Protein AF-A0A7J6RQ87-F1 (afdb_monomer)

Nearest PDB structures (foldseek):
  4wso-assembly2_B  TM=8.522E-01  e=5.897E-06  Burkholderia thailandensis E264
  3e27-assembly1_B  TM=8.486E-01  e=7.725E-06  Bacillus anthracis
  5vir-assembly1_A-2  TM=8.554E-01  e=4.781E-05  Mycobacteroides abscessus ATCC 19977
  1kaq-assembly1_D  TM=8.418E-01  e=3.412E-05  Bacillus subtilis
  5llt-assembly2_B  TM=8.291E-01  e=4.178E-05  Plasmodium falciparum 3D7

Solvent-accessible surface area (backbone atoms only — not comparable to full-atom values): 8479 Å² total; per-residue (Å²): 144,78,82,77,72,77,64,67,82,75,40,76,63,55,61,50,48,54,51,49,52,53,47,50,49,50,47,63,74,69,72,55,94,74,74,78,74,77,67,70,71,90,56,100,60,89,42,71,39,78,49,73,40,70,35,85,70,63,50,70,68,60,54,49,52,44,49,47,41,35,75,72,60,76,22,71,25,17,33,39,30,40,41,16,49,51,97,90,54,95,64,96,64,57,39,70,58,30,40,52,48,41,46,52,52,43,67,75,72,48,60,91,88,50,60,65,43,76,42,56,67,26,42,77,64,63,30,55,60,63,64,75,58,46,65,49,65,75,71,111

Radius of gyration: 17.82 Å; Cα contacts (8 Å, |Δi|>4): 152; chains: 1; bounding box: 42×36×54 Å

Foldseek 3Di:
DPPPPPVVVPPPVVVVLVVVVVVVVVCVVPVDPDDPCPQPPPDPDFFEAEQEDQCLPPDPVSVVVQQVCCVSNVGVAYEYENFADDPVDDRPDHSVVNLVNVVVVCVVRPDPPRRYYYDDVNNVVNHGDPVVVVVVVVVD

InterPro domains:
  IPR004821 Cytidyltransferase-like domain [PF01467] (50-122)
  IPR005248 Nicotinate/nicotinamide nucleotide adenylyltransferase [PTHR39321] (46-140)
  IPR014729 Rossmann-like alpha/beta/alpha sandwich fold [G3DSA:3.40.50.620] (42-140)

Mean predicted aligned error: 12.04 Å

Structure (mmCIF, N/CA/C/O backbone):
data_AF-A0A7J6RQ87-F1
#
_entry.id   AF-A0A7J6RQ87-F1
#
loop_
_atom_site.group_PDB
_atom_site.id
_atom_site.type_symbol
_atom_site.label_atom_id
_atom_site.label_alt_id
_atom_site.label_comp_id
_atom_site.label_asym_id
_atom_site.label_entity_id
_atom_site.label_seq_id
_atom_site.pdbx_PDB_ins_code
_atom_site.Cartn_x
_atom_site.Cartn_y
_atom_site.Cartn_z
_atom_site.occupancy
_atom_site.B_iso_or_equiv
_atom_site.auth_seq_id
_atom_site.auth_comp_id
_atom_site.auth_asym_id
_atom_site.auth_atom_id
_atom_site.pdbx_PDB_model_num
ATOM 1 N N . MET A 1 1 ? 18.374 -4.446 35.592 1.00 44.97 1 MET A N 1
ATOM 2 C CA . MET A 1 1 ? 17.182 -4.373 34.716 1.00 44.97 1 MET A CA 1
ATOM 3 C C . MET A 1 1 ? 16.324 -3.139 35.052 1.00 44.97 1 MET A C 1
ATOM 5 O O . MET A 1 1 ? 15.127 -3.268 35.226 1.00 44.97 1 MET A O 1
ATOM 9 N N . VAL A 1 2 ? 16.927 -1.941 35.167 1.00 38.88 2 VAL A N 1
ATOM 10 C CA . VAL A 1 2 ? 16.201 -0.664 35.424 1.00 38.88 2 VAL A CA 1
ATOM 11 C C . VAL A 1 2 ? 16.798 0.510 34.613 1.00 38.88 2 VAL A C 1
ATOM 13 O O . VAL A 1 2 ? 16.329 1.634 34.683 1.00 38.88 2 VAL A O 1
ATOM 16 N N . HIS A 1 3 ? 17.822 0.274 33.784 1.00 31.31 3 HIS A N 1
ATOM 17 C CA . HIS A 1 3 ? 18.555 1.345 33.084 1.00 31.31 3 HIS A CA 1
ATOM 18 C C . HIS A 1 3 ? 18.108 1.606 31.635 1.00 31.31 3 HIS A C 1
ATOM 20 O O . HIS A 1 3 ? 18.662 2.478 30.981 1.00 31.31 3 HIS A O 1
ATOM 26 N N . ARG A 1 4 ? 17.105 0.876 31.121 1.00 39.38 4 ARG A N 1
ATOM 27 C CA . ARG A 1 4 ? 16.633 1.008 29.725 1.00 39.38 4 ARG A CA 1
ATOM 28 C C . ARG A 1 4 ? 15.312 1.775 29.574 1.00 39.38 4 ARG A C 1
ATOM 30 O O . ARG A 1 4 ? 14.957 2.130 28.461 1.00 39.38 4 ARG A O 1
ATOM 37 N N . ALA A 1 5 ? 14.605 2.053 30.672 1.00 39.00 5 ALA A N 1
ATOM 38 C CA . ALA A 1 5 ? 13.325 2.771 30.645 1.00 39.00 5 ALA A CA 1
ATOM 39 C C . ALA A 1 5 ? 13.485 4.303 30.569 1.00 39.00 5 ALA A C 1
ATOM 41 O O . ALA A 1 5 ? 12.567 4.991 30.141 1.00 39.00 5 ALA A O 1
ATOM 42 N N . ASN A 1 6 ? 14.656 4.837 30.935 1.00 38.91 6 ASN A N 1
ATOM 43 C CA . ASN A 1 6 ? 14.879 6.282 31.058 1.00 38.91 6 ASN A CA 1
ATOM 44 C C . ASN A 1 6 ? 15.400 6.955 29.774 1.00 38.91 6 ASN A C 1
ATOM 46 O O . ASN A 1 6 ? 15.784 8.113 29.818 1.00 38.91 6 ASN A O 1
ATOM 50 N N . GLN A 1 7 ? 15.458 6.234 28.647 1.00 44.16 7 GLN A N 1
ATOM 51 C CA . GLN A 1 7 ? 15.875 6.793 27.351 1.00 44.16 7 GLN A CA 1
ATOM 52 C C . GLN A 1 7 ? 14.703 7.103 26.406 1.00 44.16 7 GLN A C 1
ATOM 54 O O . GLN A 1 7 ? 14.935 7.657 25.338 1.00 44.16 7 GLN A O 1
ATOM 59 N N . LEU A 1 8 ? 13.454 6.790 26.781 1.00 47.28 8 LEU A N 1
ATOM 60 C CA . LEU A 1 8 ? 12.276 7.181 25.990 1.00 47.28 8 LEU A CA 1
ATOM 61 C C . LEU A 1 8 ? 11.793 8.612 26.281 1.00 47.28 8 LEU A C 1
ATOM 63 O O . LEU A 1 8 ? 11.109 9.189 25.443 1.00 47.28 8 LEU A O 1
ATOM 67 N N . SER A 1 9 ? 12.131 9.197 27.436 1.00 48.66 9 SER A N 1
ATOM 68 C CA . SER A 1 9 ? 11.667 10.542 27.819 1.00 48.66 9 SER A CA 1
ATOM 69 C C . SER A 1 9 ? 12.394 11.678 27.099 1.00 48.66 9 SER A C 1
ATOM 71 O O . SER A 1 9 ? 11.853 12.776 27.012 1.00 48.66 9 SER A O 1
ATOM 73 N N . ASP A 1 10 ? 13.589 11.408 26.568 1.00 49.84 10 ASP A N 1
ATOM 74 C CA . ASP A 1 10 ? 14.449 1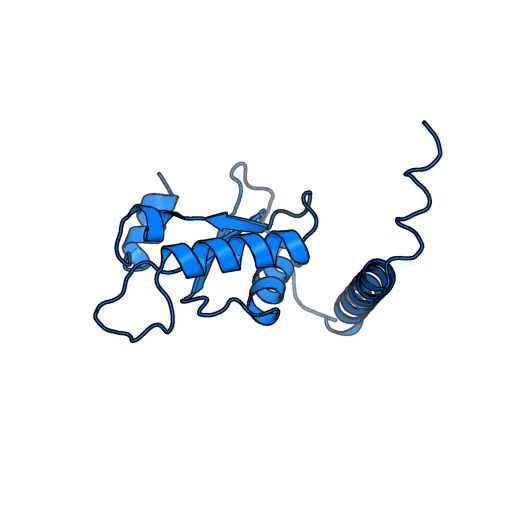2.412 25.935 1.00 49.84 10 ASP A CA 1
ATOM 75 C C . ASP A 1 10 ? 14.424 12.334 24.402 1.00 49.84 10 ASP A C 1
ATOM 77 O O . ASP A 1 10 ? 15.204 13.022 23.743 1.00 49.84 10 ASP A O 1
ATOM 81 N N . ASP A 1 11 ? 13.544 11.516 23.805 1.00 51.84 11 ASP A N 1
ATOM 82 C CA . ASP A 1 11 ? 13.409 11.474 22.350 1.00 51.84 11 ASP A CA 1
ATOM 83 C C . ASP A 1 11 ? 12.600 12.695 21.855 1.00 51.84 11 ASP A C 1
ATOM 85 O O . ASP A 1 11 ? 11.380 12.765 22.060 1.00 51.84 11 ASP A O 1
ATOM 89 N N . PRO A 1 12 ? 13.221 13.657 21.141 1.00 54.09 12 PRO A N 1
ATOM 90 C CA . PRO A 1 12 ? 12.524 14.817 20.584 1.00 54.09 12 PRO A CA 1
ATOM 91 C C . PRO A 1 12 ? 11.450 14.446 19.544 1.00 54.09 12 PRO A C 1
ATOM 93 O O . PRO A 1 12 ? 10.683 15.313 19.115 1.00 54.09 12 PRO A O 1
ATOM 96 N N . ARG A 1 13 ? 11.372 13.180 19.113 1.00 52.41 13 ARG A N 1
ATOM 97 C CA . ARG A 1 13 ? 10.299 12.644 18.264 1.00 52.41 13 ARG A CA 1
ATOM 98 C C . ARG A 1 13 ? 9.024 12.363 19.060 1.00 52.41 13 ARG A C 1
ATOM 100 O O . ARG A 1 13 ? 7.944 12.586 18.520 1.00 52.41 13 ARG A O 1
ATOM 107 N N . LEU A 1 14 ? 9.127 11.990 20.339 1.00 50.84 14 LEU A N 1
ATOM 108 C CA . LEU A 1 14 ? 7.980 11.697 21.209 1.00 50.84 14 LEU A CA 1
ATOM 109 C C . LEU A 1 14 ? 7.159 12.965 21.507 1.00 50.84 14 LEU A C 1
ATOM 111 O O . LEU A 1 14 ? 5.930 12.961 21.437 1.00 50.84 14 LEU A O 1
ATOM 115 N N . GLY A 1 15 ? 7.849 14.086 21.746 1.00 44.75 15 GLY A N 1
ATOM 116 C CA . GLY A 1 15 ? 7.217 15.397 21.940 1.00 44.75 15 GLY A CA 1
ATOM 117 C C . GLY A 1 15 ? 6.521 15.920 20.679 1.00 44.75 15 GLY A C 1
ATOM 118 O O . GLY A 1 15 ? 5.442 16.505 20.760 1.00 44.75 15 GLY A O 1
ATOM 119 N N . LYS A 1 16 ? 7.087 15.647 19.494 1.00 49.69 16 LYS A N 1
ATOM 120 C CA . LYS A 1 16 ? 6.430 15.950 18.212 1.00 49.69 16 LYS A CA 1
ATOM 121 C C . LYS A 1 16 ? 5.207 15.063 17.988 1.00 49.69 16 LYS A C 1
ATOM 123 O O . LYS A 1 16 ? 4.213 15.555 17.473 1.00 49.69 16 LYS A O 1
ATOM 128 N N . PHE A 1 17 ? 5.252 13.804 18.415 1.00 54.78 17 PHE A N 1
ATOM 129 C CA . PHE A 1 17 ? 4.141 12.861 18.297 1.00 54.78 17 PHE A CA 1
ATOM 130 C C . PHE A 1 17 ? 2.928 13.283 19.132 1.00 54.78 17 PHE A C 1
ATOM 132 O O . PHE A 1 17 ? 1.817 13.361 18.616 1.00 54.78 17 PHE A O 1
ATOM 139 N N . LEU A 1 18 ? 3.154 13.651 20.397 1.00 54.66 18 LEU A N 1
ATOM 140 C CA . LEU A 1 18 ? 2.121 14.202 21.279 1.00 54.66 18 LEU A CA 1
ATOM 141 C C . LEU A 1 18 ? 1.578 15.535 20.756 1.00 54.66 18 LEU A C 1
ATOM 143 O O . LEU A 1 18 ? 0.368 15.739 20.762 1.00 54.66 18 LEU A O 1
ATOM 147 N N . ALA A 1 19 ? 2.438 16.415 20.238 1.00 55.47 19 ALA A N 1
ATOM 148 C CA . ALA A 1 19 ? 1.995 17.664 19.625 1.00 55.47 19 ALA A CA 1
ATOM 149 C C . ALA A 1 19 ? 1.149 17.428 18.361 1.00 55.47 19 ALA A C 1
ATOM 151 O O . ALA A 1 19 ? 0.145 18.109 18.176 1.00 55.47 19 ALA A O 1
ATOM 152 N N . TYR A 1 20 ? 1.502 16.449 17.522 1.00 57.25 20 TYR A N 1
ATOM 153 C CA . TYR A 1 20 ? 0.710 16.066 16.349 1.00 57.25 20 TYR A CA 1
ATOM 154 C C . TYR A 1 20 ? -0.615 15.408 16.732 1.00 57.25 20 TYR A C 1
ATOM 156 O O . TYR A 1 20 ? -1.623 15.715 16.111 1.00 57.25 20 TYR A O 1
ATOM 164 N N . LEU A 1 21 ? -0.643 14.561 17.763 1.00 60.59 21 LEU A N 1
ATOM 165 C CA . LEU A 1 21 ? -1.874 13.978 18.306 1.00 60.59 21 LEU A CA 1
ATOM 166 C C . LEU A 1 21 ? -2.802 15.053 18.866 1.00 60.59 21 LEU A C 1
ATOM 168 O O . LEU A 1 21 ? -3.986 15.060 18.550 1.00 60.59 21 LEU A O 1
ATOM 172 N N . VAL A 1 22 ? -2.265 15.989 19.648 1.00 65.25 22 VAL A N 1
ATOM 173 C CA . VAL A 1 22 ? -3.028 17.105 20.218 1.00 65.25 22 VAL A CA 1
ATOM 174 C C . VAL A 1 22 ? -3.502 18.057 19.122 1.00 65.25 22 VAL A C 1
ATOM 176 O O . VAL A 1 22 ? -4.652 18.480 19.155 1.00 65.25 22 VAL A O 1
ATOM 179 N N . LEU A 1 23 ? -2.675 18.349 18.113 1.00 58.97 23 LEU A N 1
ATOM 180 C CA . LEU A 1 23 ? -3.061 19.179 16.971 1.00 58.97 23 LEU A CA 1
ATOM 181 C C . LEU A 1 23 ? -4.092 18.476 16.079 1.00 58.97 23 LEU A C 1
ATOM 183 O O . LEU A 1 23 ? -5.059 19.108 15.676 1.00 58.97 23 LEU A O 1
ATOM 187 N N . ALA A 1 24 ? -3.941 17.180 15.805 1.00 58.47 24 ALA A N 1
ATOM 188 C CA . ALA A 1 24 ? -4.917 16.388 15.058 1.00 58.47 24 ALA A CA 1
ATOM 189 C C . ALA A 1 24 ? -6.244 16.272 15.819 1.00 58.47 24 ALA A C 1
ATOM 191 O O . ALA A 1 24 ? -7.300 16.408 15.212 1.00 58.47 24 ALA A O 1
ATOM 192 N N . TYR A 1 25 ? -6.197 16.097 17.142 1.00 62.50 25 TYR A N 1
ATOM 193 C CA . TYR A 1 25 ? -7.366 16.126 18.018 1.00 62.50 25 TYR A CA 1
ATOM 194 C C . TYR A 1 25 ? -8.043 17.506 17.986 1.00 62.50 25 TYR A C 1
ATOM 196 O O . TYR A 1 25 ? -9.233 17.604 17.703 1.00 62.50 25 TYR A O 1
ATOM 204 N N . LEU A 1 26 ? -7.291 18.595 18.173 1.00 57.91 26 LEU A N 1
ATOM 205 C CA . LEU A 1 26 ? -7.810 19.966 18.088 1.00 57.91 26 LEU A CA 1
ATOM 206 C C . LEU A 1 26 ? -8.392 20.289 16.707 1.00 57.91 26 LEU A C 1
ATOM 208 O O . LEU A 1 26 ? -9.451 20.902 16.631 1.00 57.91 26 LEU A O 1
ATOM 212 N N . VAL A 1 27 ? -7.754 19.853 15.619 1.00 60.41 27 VAL A N 1
ATOM 213 C CA . VAL A 1 27 ? -8.261 20.028 14.249 1.00 60.41 27 VAL A CA 1
ATOM 214 C C . VAL A 1 27 ? -9.522 19.191 14.019 1.00 60.41 27 VAL A C 1
ATOM 216 O O . VAL A 1 27 ? -10.487 19.712 13.467 1.00 60.41 27 VAL A O 1
ATOM 219 N N . ALA A 1 28 ? -9.576 17.943 14.492 1.00 56.16 28 ALA A N 1
ATOM 220 C CA . ALA A 1 28 ? -10.776 17.109 14.413 1.00 56.16 28 ALA A CA 1
ATOM 221 C C . ALA A 1 28 ? -11.956 17.715 15.195 1.00 56.16 28 ALA A C 1
ATOM 223 O O . ALA A 1 28 ? -13.092 17.671 14.726 1.00 56.16 28 ALA A O 1
ATOM 224 N N . HIS A 1 29 ? -11.692 18.343 16.345 1.00 56.25 29 HIS A N 1
ATOM 225 C CA . HIS A 1 29 ? -12.726 18.950 17.185 1.00 56.25 29 HIS A CA 1
ATOM 226 C C . HIS A 1 29 ? -13.122 20.381 16.780 1.00 56.25 29 HIS A C 1
ATOM 228 O O . HIS A 1 29 ? -14.255 20.778 17.047 1.00 56.25 29 HIS A O 1
ATOM 234 N N . HIS A 1 30 ? -12.254 21.148 16.108 1.00 52.78 30 HIS A N 1
ATOM 235 C CA . HIS A 1 30 ? -12.578 22.508 15.649 1.00 52.78 30 HIS A CA 1
ATOM 236 C C . HIS A 1 30 ? -12.993 22.613 14.176 1.00 52.78 30 HIS A C 1
ATOM 238 O O . HIS A 1 30 ? -13.660 23.583 13.821 1.00 52.78 30 HIS A O 1
ATOM 244 N N . CYS A 1 31 ? -12.632 21.662 13.308 1.00 43.91 31 CYS A N 1
ATOM 245 C CA . CYS A 1 31 ? -12.809 21.818 11.859 1.00 43.91 31 CYS A CA 1
ATOM 246 C C . CYS A 1 31 ? -14.045 21.113 11.272 1.00 43.91 31 CYS A C 1
ATOM 248 O O . CYS A 1 31 ? -14.288 21.230 10.075 1.00 43.91 31 CYS A O 1
ATOM 250 N N . MET A 1 32 ? -14.859 20.407 12.069 1.00 42.75 32 MET A N 1
ATOM 251 C CA . MET A 1 32 ? -16.038 19.705 11.533 1.00 42.75 32 MET A CA 1
ATOM 252 C C . MET A 1 32 ? -17.324 19.888 12.355 1.00 42.75 32 MET A C 1
ATOM 254 O O . MET A 1 32 ? -17.883 18.909 12.852 1.00 42.75 32 MET A O 1
ATOM 258 N N . PRO A 1 33 ? -17.894 21.103 12.455 1.00 40.28 33 PRO A N 1
ATOM 259 C CA . PRO A 1 33 ? -19.312 21.220 12.754 1.00 40.28 33 PRO A CA 1
ATOM 260 C C . PRO A 1 33 ? -20.112 20.778 11.513 1.00 40.28 33 PRO A C 1
ATOM 262 O O . PRO A 1 33 ? -20.387 21.578 10.625 1.00 40.28 33 PRO A O 1
ATOM 265 N N . GLY A 1 34 ? -20.473 19.491 11.433 1.00 47.59 34 GLY A N 1
ATOM 266 C CA . GLY A 1 34 ? -21.535 19.032 10.525 1.00 47.59 34 GLY A CA 1
ATOM 267 C C . GLY A 1 34 ? -21.192 17.988 9.459 1.00 47.59 34 GLY A C 1
ATOM 268 O O . GLY A 1 34 ? -22.027 17.760 8.584 1.00 47.59 34 GLY A O 1
ATOM 269 N N . VAL A 1 35 ? -20.044 17.303 9.519 1.00 45.22 35 VAL A N 1
ATOM 270 C CA . VAL A 1 35 ? -19.916 16.034 8.779 1.00 45.22 35 VAL A CA 1
ATOM 271 C C . VAL A 1 35 ? -20.823 15.024 9.470 1.00 45.22 35 VAL A C 1
ATOM 273 O O . VAL A 1 35 ? -20.551 14.594 10.589 1.00 45.22 35 VAL A O 1
ATOM 276 N N . LYS A 1 36 ? -21.934 14.673 8.817 1.00 40.28 36 LYS A N 1
ATOM 277 C CA . LYS A 1 36 ? -22.718 13.505 9.204 1.00 40.28 36 LYS A CA 1
ATOM 278 C C . LYS A 1 36 ? -21.824 12.295 8.980 1.00 40.28 36 LYS A C 1
ATOM 280 O O . LYS A 1 36 ? -21.632 11.861 7.847 1.00 40.28 36 LYS A O 1
ATOM 285 N N . THR A 1 37 ? -21.235 11.787 10.053 1.00 48.88 37 THR A N 1
ATOM 286 C CA . THR A 1 37 ? -20.792 10.404 10.080 1.00 48.88 37 THR A CA 1
ATOM 287 C C . THR A 1 37 ? -22.073 9.586 10.036 1.00 48.88 37 THR A C 1
ATOM 289 O O . THR A 1 37 ? -22.696 9.307 11.059 1.00 48.88 37 THR A O 1
ATOM 292 N N . ASP A 1 38 ? -22.522 9.241 8.831 1.00 50.38 38 ASP A N 1
ATOM 293 C CA . ASP A 1 38 ? -23.390 8.084 8.678 1.00 50.38 38 ASP A CA 1
ATOM 294 C C . ASP A 1 38 ? -22.512 6.901 9.086 1.00 50.38 38 ASP A C 1
ATOM 296 O O . ASP A 1 38 ? -21.804 6.315 8.268 1.00 50.38 38 ASP A O 1
ATOM 300 N N . ALA A 1 39 ? -22.433 6.671 10.400 1.00 51.59 39 ALA A N 1
ATOM 301 C CA . ALA A 1 39 ? -21.634 5.621 10.986 1.00 51.59 39 ALA A CA 1
ATOM 302 C C . ALA A 1 39 ? -22.053 4.341 10.278 1.00 51.59 39 ALA A C 1
ATOM 304 O O . ALA A 1 39 ? -23.219 3.942 10.349 1.00 51.59 39 ALA A O 1
ATOM 305 N N . ILE A 1 40 ? -21.119 3.749 9.535 1.00 55.72 40 ILE A N 1
ATOM 306 C CA . ILE A 1 40 ? -21.358 2.483 8.862 1.00 55.72 40 ILE A CA 1
ATOM 307 C C . ILE A 1 40 ? -21.768 1.525 9.985 1.00 55.72 40 ILE A C 1
ATOM 309 O O . ILE A 1 40 ? -20.985 1.334 10.922 1.00 55.72 40 ILE A O 1
ATOM 313 N N . PRO A 1 41 ? -23.005 0.991 9.975 1.00 54.69 41 PRO A N 1
ATOM 314 C CA . PRO A 1 41 ? -23.447 0.104 11.037 1.00 54.69 41 PRO A CA 1
ATOM 315 C C . PRO A 1 41 ? -22.447 -1.048 11.124 1.00 54.69 41 PRO A C 1
ATOM 317 O O . PRO A 1 41 ? -21.976 -1.488 10.071 1.00 54.69 41 PRO A O 1
ATOM 320 N N . PRO A 1 42 ? -22.104 -1.530 12.334 1.00 51.88 42 PRO A N 1
ATOM 321 C CA . PRO A 1 42 ? -21.066 -2.535 12.512 1.00 51.88 42 PRO A CA 1
ATOM 322 C C . PRO A 1 42 ? -21.401 -3.763 11.666 1.00 51.88 42 PRO A C 1
ATOM 324 O O . PRO A 1 42 ? -22.276 -4.571 11.985 1.00 51.88 42 PRO A O 1
ATOM 327 N N . SER A 1 43 ? -20.731 -3.857 10.525 1.00 56.91 43 SER A N 1
ATOM 328 C CA . SER A 1 43 ? -20.866 -4.955 9.591 1.00 56.91 43 SER A CA 1
ATOM 329 C C . SER A 1 43 ? -20.058 -6.115 10.160 1.00 56.91 43 SER A C 1
ATOM 331 O O . SER A 1 43 ? -18.950 -5.928 10.655 1.00 56.91 43 SER A O 1
ATOM 333 N N . LYS A 1 44 ? -20.571 -7.346 10.062 1.00 73.31 44 LYS A N 1
ATOM 334 C CA . LYS A 1 44 ? -19.825 -8.551 10.479 1.00 73.31 44 LYS A CA 1
ATOM 335 C C . LYS A 1 44 ? -18.470 -8.708 9.766 1.00 73.31 44 LYS A C 1
ATOM 337 O O . LYS A 1 44 ? -17.675 -9.550 10.173 1.00 73.31 44 LYS A O 1
ATOM 342 N N . ARG A 1 45 ? -18.234 -7.969 8.676 1.00 82.81 45 ARG A N 1
ATOM 343 C CA . ARG A 1 45 ? -16.995 -7.981 7.896 1.00 82.81 45 ARG A CA 1
ATOM 344 C C . ARG A 1 45 ? -16.224 -6.689 8.122 1.00 82.81 45 ARG A C 1
ATOM 346 O O . ARG A 1 45 ? -16.804 -5.608 8.022 1.00 82.81 45 ARG A O 1
ATOM 353 N N . LYS A 1 46 ? -14.919 -6.834 8.344 1.00 88.75 46 LYS A N 1
ATOM 354 C CA . LYS A 1 46 ? -13.985 -5.712 8.368 1.00 88.75 46 LYS A CA 1
ATOM 355 C C . LYS A 1 46 ? -13.994 -4.996 7.021 1.00 88.75 46 LYS A C 1
ATOM 357 O O . LYS A 1 46 ? -13.943 -5.634 5.968 1.00 88.75 46 LYS A O 1
ATOM 362 N N . THR A 1 47 ? -14.043 -3.680 7.072 1.00 94.94 47 THR A N 1
ATOM 363 C CA . THR A 1 47 ? -13.911 -2.774 5.939 1.00 94.94 47 THR A CA 1
ATOM 364 C C . THR A 1 47 ? -12.457 -2.326 5.830 1.00 94.94 47 THR A C 1
ATOM 366 O O . THR A 1 47 ? -11.841 -1.927 6.813 1.00 94.94 47 THR A O 1
ATOM 369 N N . VAL A 1 48 ? -11.885 -2.427 4.631 1.00 96.38 48 VAL A N 1
ATOM 370 C CA . VAL A 1 48 ? -10.482 -2.079 4.378 1.00 96.38 48 VAL A CA 1
ATOM 371 C C . VAL A 1 48 ? -10.426 -1.005 3.303 1.00 96.38 48 VAL A C 1
ATOM 373 O O . VAL A 1 48 ? -10.944 -1.191 2.200 1.00 96.38 48 VAL A O 1
ATOM 376 N N . ALA A 1 49 ? -9.776 0.111 3.615 1.00 97.44 49 ALA A N 1
ATOM 377 C CA . ALA A 1 49 ? -9.460 1.148 2.651 1.00 97.44 49 ALA A CA 1
ATOM 378 C C . ALA A 1 49 ? -8.165 0.813 1.909 1.00 97.44 49 ALA A C 1
ATOM 380 O O . ALA A 1 49 ? -7.136 0.553 2.525 1.00 97.44 49 ALA A O 1
ATOM 381 N N . VAL A 1 50 ? -8.199 0.854 0.580 1.00 97.88 50 VAL A N 1
ATOM 382 C CA . VAL A 1 50 ? -7.038 0.564 -0.269 1.00 97.88 50 VAL A CA 1
ATOM 383 C C . VAL A 1 50 ? -6.451 1.880 -0.772 1.00 97.88 50 VAL A C 1
ATOM 385 O O . VAL A 1 50 ? -7.077 2.583 -1.563 1.00 97.88 50 VAL A O 1
ATOM 388 N N . ILE A 1 51 ? -5.244 2.210 -0.317 1.00 97.88 51 ILE A N 1
ATOM 389 C CA . ILE A 1 51 ? -4.514 3.431 -0.668 1.00 97.88 51 ILE A CA 1
ATOM 390 C C . ILE A 1 51 ? -3.416 3.061 -1.669 1.00 97.88 51 ILE A C 1
ATOM 392 O O . ILE A 1 51 ? -2.283 2.756 -1.297 1.00 97.88 51 ILE A O 1
ATOM 396 N N . GLY A 1 52 ? -3.773 3.033 -2.953 1.00 96.56 52 GLY A N 1
ATOM 397 C CA . GLY A 1 52 ? -2.838 2.732 -4.039 1.00 96.56 52 GLY A CA 1
ATOM 398 C C . GLY A 1 52 ? -2.011 3.949 -4.456 1.00 96.56 52 GLY A C 1
ATOM 399 O O . GLY A 1 52 ? -2.534 5.059 -4.555 1.00 96.56 52 GLY A O 1
ATOM 400 N N . GLY A 1 53 ? -0.725 3.749 -4.749 1.00 95.19 53 GLY A N 1
ATOM 401 C CA . GLY A 1 53 ? 0.144 4.832 -5.209 1.00 95.19 53 GLY A CA 1
ATOM 402 C C . GLY A 1 53 ? 1.495 4.355 -5.731 1.00 95.19 53 GLY A C 1
ATOM 403 O O . GLY A 1 53 ? 1.928 3.239 -5.460 1.00 95.19 53 GLY A O 1
ATOM 404 N N . SER A 1 54 ? 2.192 5.209 -6.490 1.00 94.81 54 SER A N 1
ATOM 405 C CA . SER A 1 54 ? 3.574 4.916 -6.899 1.00 94.81 54 SER A CA 1
ATOM 406 C C . SER A 1 54 ? 4.510 4.869 -5.687 1.00 94.81 54 SER A C 1
ATOM 408 O O . SER A 1 54 ? 5.387 4.018 -5.659 1.00 94.81 54 SER A O 1
ATOM 410 N N . PHE A 1 55 ? 4.302 5.734 -4.686 1.00 95.94 55 PHE A N 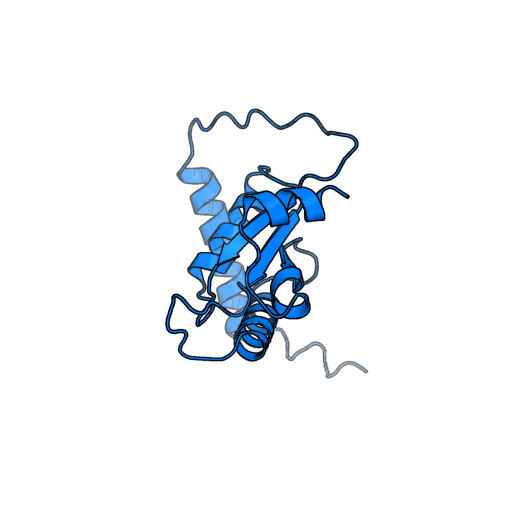1
ATOM 411 C CA . PHE A 1 55 ? 5.153 5.852 -3.490 1.00 95.94 55 PHE A CA 1
ATOM 412 C C . PHE A 1 55 ? 6.644 5.925 -3.838 1.00 95.94 55 PHE A C 1
ATOM 414 O O . PHE A 1 55 ? 7.453 5.102 -3.422 1.00 95.94 55 PHE A O 1
ATOM 421 N N . ASP A 1 56 ? 6.984 6.936 -4.632 1.00 94.75 56 ASP A N 1
ATOM 422 C CA . ASP A 1 56 ? 8.303 7.115 -5.232 1.00 94.75 56 ASP A CA 1
ATOM 423 C C . ASP A 1 56 ? 8.879 8.509 -4.904 1.00 94.75 56 ASP A C 1
ATOM 425 O O . ASP A 1 56 ? 9.028 9.335 -5.804 1.00 94.75 56 ASP A O 1
ATOM 429 N N . PRO A 1 57 ? 9.136 8.843 -3.619 1.00 96.12 57 PRO A N 1
ATOM 430 C CA . PRO A 1 57 ? 8.977 8.036 -2.400 1.00 96.12 57 PRO A CA 1
ATOM 431 C C . PRO A 1 57 ? 7.609 8.216 -1.695 1.00 96.12 57 PRO A C 1
ATOM 433 O O . PRO A 1 57 ? 6.859 9.150 -2.002 1.00 96.12 57 PRO A O 1
ATOM 436 N N . PRO A 1 58 ? 7.259 7.370 -0.704 1.00 97.31 58 PRO A N 1
ATOM 437 C CA . PRO A 1 58 ? 6.138 7.651 0.190 1.00 97.31 58 PRO A CA 1
ATOM 438 C C . PRO A 1 58 ? 6.421 8.906 1.029 1.00 97.31 58 PRO A C 1
ATOM 440 O O . PRO A 1 58 ? 7.419 9.005 1.737 1.00 97.31 58 PRO A O 1
ATOM 443 N N . THR A 1 59 ? 5.520 9.881 0.946 1.00 97.44 59 THR A N 1
ATOM 444 C CA . THR A 1 59 ? 5.526 11.102 1.774 1.00 97.44 59 THR A CA 1
ATOM 445 C C . THR A 1 59 ? 4.585 11.010 2.980 1.00 97.44 59 THR A C 1
ATOM 447 O O . THR A 1 59 ? 3.650 10.206 2.991 1.00 97.44 59 THR A O 1
ATOM 450 N N . LEU A 1 60 ? 4.767 11.917 3.950 1.00 97.25 60 LEU A N 1
ATOM 451 C CA . LEU A 1 60 ? 3.881 12.064 5.112 1.00 97.25 60 LEU A CA 1
ATOM 452 C C . LEU A 1 60 ? 2.412 12.286 4.717 1.00 97.25 60 LEU A C 1
ATOM 454 O O . LEU A 1 60 ? 1.522 11.799 5.403 1.00 97.25 60 LEU A O 1
ATOM 458 N N . ALA A 1 61 ? 2.150 12.955 3.591 1.00 97.12 61 ALA A N 1
ATOM 459 C CA . ALA A 1 61 ? 0.788 13.169 3.107 1.00 97.12 61 ALA A CA 1
ATOM 460 C C . ALA A 1 61 ? 0.057 11.844 2.817 1.00 97.12 61 ALA A C 1
ATOM 462 O O . ALA A 1 61 ? -1.119 11.718 3.145 1.00 97.12 61 ALA A O 1
ATOM 463 N N . HIS A 1 62 ? 0.743 10.833 2.269 1.00 98.06 62 HIS A N 1
ATOM 464 C CA . HIS A 1 62 ? 0.129 9.521 2.032 1.00 98.06 62 HIS A CA 1
ATOM 465 C C . HIS A 1 62 ? -0.210 8.809 3.346 1.00 98.06 62 HIS A C 1
ATOM 467 O O . HIS A 1 62 ? -1.293 8.241 3.471 1.00 98.06 62 HIS A O 1
ATOM 473 N N . LEU A 1 63 ? 0.694 8.879 4.331 1.00 98.00 63 LEU A N 1
ATOM 474 C CA . LEU A 1 63 ? 0.477 8.319 5.667 1.00 98.00 63 LEU A CA 1
ATOM 475 C C . LEU A 1 63 ? -0.698 9.010 6.365 1.00 98.00 63 LEU A C 1
ATOM 477 O O . LEU A 1 63 ? -1.558 8.342 6.924 1.00 98.00 63 LEU A O 1
ATOM 481 N N . MET A 1 64 ? -0.781 10.340 6.273 1.00 97.56 64 MET A N 1
ATOM 482 C CA . MET A 1 64 ? -1.897 11.108 6.826 1.00 97.56 64 MET A CA 1
ATOM 483 C C . MET A 1 64 ? -3.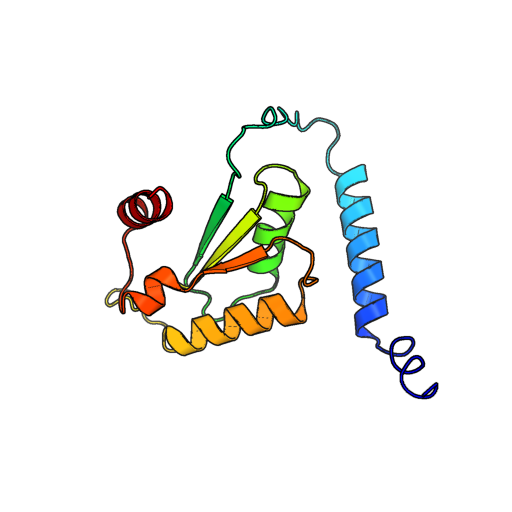235 10.683 6.224 1.00 97.56 64 MET A C 1
ATOM 485 O O . MET A 1 64 ? -4.187 10.495 6.973 1.00 97.56 64 MET A O 1
ATOM 489 N N . VAL A 1 65 ? -3.317 10.501 4.902 1.00 97.56 65 VAL A N 1
ATOM 490 C CA . VAL A 1 65 ? -4.550 10.032 4.251 1.00 97.56 65 VAL A CA 1
ATOM 491 C C . VAL A 1 65 ? -4.927 8.635 4.744 1.00 97.56 65 VAL A C 1
ATOM 493 O O . VAL A 1 65 ? -6.076 8.423 5.125 1.00 97.56 65 VAL A O 1
ATOM 496 N N . ALA A 1 66 ? -3.971 7.699 4.795 1.00 97.62 66 ALA A N 1
ATOM 497 C CA . ALA A 1 66 ? -4.224 6.352 5.307 1.00 97.62 66 ALA A CA 1
ATOM 498 C C . ALA A 1 66 ? -4.743 6.388 6.755 1.00 97.62 66 ALA A C 1
ATOM 500 O O . ALA A 1 66 ? -5.725 5.719 7.076 1.00 97.62 66 ALA A O 1
ATOM 501 N N . SER A 1 67 ? -4.145 7.227 7.604 1.00 96.94 67 SER A N 1
ATOM 502 C CA . SER A 1 67 ? -4.551 7.348 9.002 1.00 96.94 67 SER A CA 1
ATOM 503 C C . SER A 1 67 ? -5.897 8.035 9.192 1.00 96.94 67 SER A C 1
ATOM 505 O O . SER A 1 67 ? -6.699 7.592 10.012 1.00 96.94 67 SER A O 1
ATOM 507 N N . GLN A 1 68 ? -6.181 9.088 8.426 1.00 96.81 68 GLN A N 1
ATOM 508 C CA . GLN A 1 68 ? -7.441 9.826 8.519 1.00 96.81 68 GLN A CA 1
ATOM 509 C C . GLN A 1 68 ? -8.637 8.963 8.127 1.00 96.81 68 GLN A C 1
ATOM 511 O O . GLN A 1 68 ? -9.684 9.063 8.757 1.00 96.81 68 GLN A O 1
ATOM 516 N N . VAL A 1 69 ? -8.490 8.086 7.131 1.00 95.81 69 VAL A N 1
ATOM 517 C CA . VAL A 1 69 ? -9.573 7.184 6.715 1.00 95.81 69 VAL A CA 1
ATOM 518 C C . VAL A 1 69 ? -9.988 6.242 7.851 1.00 95.81 69 VAL A C 1
ATOM 520 O O . VAL A 1 69 ? -11.182 6.028 8.055 1.00 95.81 69 VAL A O 1
ATOM 523 N N . VAL A 1 70 ? -9.028 5.744 8.633 1.00 95.31 70 VAL A N 1
ATOM 524 C CA . VAL A 1 70 ? -9.309 4.949 9.839 1.00 95.31 70 VAL A CA 1
ATOM 525 C C . VAL A 1 70 ? -9.884 5.834 10.949 1.00 95.31 70 VAL A C 1
ATOM 527 O O . VAL A 1 70 ? -10.916 5.517 11.532 1.00 95.31 70 VAL A O 1
ATOM 530 N N . GLN A 1 71 ? -9.247 6.973 11.234 1.00 94.50 71 GLN A N 1
ATOM 531 C CA . GLN A 1 71 ? -9.610 7.845 12.356 1.00 94.50 71 GLN A CA 1
ATOM 532 C C . GLN A 1 71 ? -11.013 8.459 12.220 1.00 94.50 71 GLN A C 1
ATOM 534 O O . GLN A 1 71 ? -11.689 8.673 13.223 1.00 94.50 71 GLN A O 1
ATOM 539 N N . LEU A 1 72 ? -11.458 8.725 10.990 1.00 92.81 72 LEU A N 1
ATOM 540 C CA . LEU A 1 72 ? -12.802 9.226 10.687 1.00 92.81 72 LEU A CA 1
ATOM 541 C C . LEU A 1 72 ? -13.868 8.117 10.661 1.00 92.81 72 LEU A C 1
ATOM 543 O O . LEU A 1 72 ? -15.044 8.415 10.462 1.00 92.81 72 LEU A O 1
ATOM 547 N N . GLY A 1 73 ? -13.482 6.851 10.854 1.00 91.00 73 GLY A N 1
ATOM 548 C CA . GLY A 1 73 ? -14.400 5.711 10.842 1.00 91.00 73 GLY A CA 1
ATOM 549 C C . GLY A 1 73 ? -14.894 5.321 9.446 1.00 91.00 73 GLY A C 1
ATOM 550 O O . GLY A 1 73 ? -15.932 4.674 9.324 1.00 91.00 73 GLY A O 1
ATOM 551 N N . CYS A 1 74 ? -14.177 5.707 8.387 1.00 93.00 74 CYS A N 1
ATOM 552 C CA . CYS A 1 74 ? -14.528 5.340 7.012 1.00 93.00 74 CYS A CA 1
ATOM 553 C C . CYS A 1 74 ? -14.162 3.881 6.682 1.00 93.00 74 CYS A C 1
ATOM 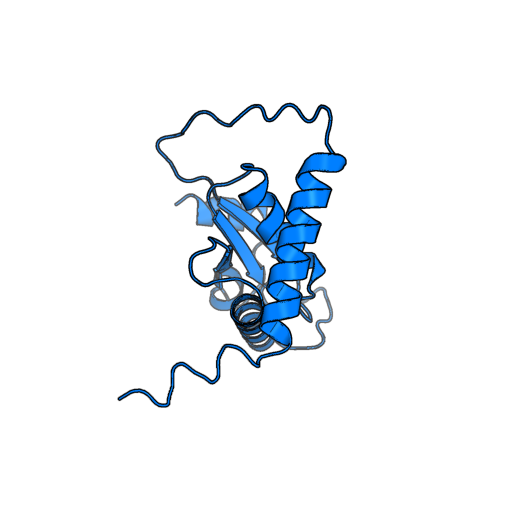555 O O . CYS A 1 74 ? -14.743 3.303 5.763 1.00 93.00 74 CYS A O 1
ATOM 557 N N . ALA A 1 75 ? -13.184 3.304 7.390 1.00 95.62 75 ALA A N 1
ATOM 558 C CA . ALA A 1 75 ? -12.800 1.898 7.297 1.00 95.62 75 ALA A CA 1
ATOM 559 C C . ALA A 1 75 ? -12.181 1.402 8.616 1.00 95.62 75 ALA A C 1
ATOM 561 O O . ALA A 1 75 ? -11.611 2.194 9.366 1.00 95.62 75 ALA A O 1
ATOM 562 N N . ASP A 1 76 ? -12.238 0.092 8.866 1.00 96.25 76 ASP A N 1
ATOM 563 C CA . ASP A 1 76 ? -11.613 -0.540 10.037 1.00 96.25 76 ASP A CA 1
ATOM 564 C C . ASP A 1 76 ? -10.081 -0.601 9.919 1.00 96.25 76 ASP A C 1
ATOM 566 O O . ASP A 1 76 ? -9.373 -0.554 10.923 1.00 96.25 76 ASP A O 1
ATOM 570 N N . GLU A 1 77 ? -9.555 -0.718 8.695 1.00 96.56 77 GLU A N 1
ATOM 571 C CA . GLU A 1 77 ? -8.116 -0.743 8.408 1.00 96.56 77 GLU A CA 1
ATOM 572 C C . GLU A 1 77 ? -7.803 0.024 7.112 1.00 96.56 77 GLU A C 1
ATOM 574 O O . GLU A 1 77 ? -8.641 0.106 6.210 1.00 96.56 77 GLU A O 1
ATOM 579 N N . ALA A 1 78 ? -6.578 0.536 6.975 1.00 98.06 78 ALA A N 1
ATOM 580 C CA . ALA A 1 78 ? -6.081 1.123 5.729 1.00 98.06 78 ALA A CA 1
ATOM 581 C C . ALA A 1 78 ? -4.836 0.385 5.231 1.00 98.06 78 ALA A C 1
ATOM 583 O O . ALA A 1 78 ? -3.878 0.172 5.969 1.00 98.06 78 ALA A O 1
ATOM 584 N N . TRP A 1 79 ? -4.836 -0.021 3.966 1.00 98.38 79 TRP A N 1
ATOM 585 C CA . TRP A 1 79 ? -3.729 -0.729 3.333 1.00 98.38 79 TRP A CA 1
ATOM 586 C C . TRP A 1 79 ? -3.091 0.169 2.280 1.00 98.38 79 TRP A C 1
ATOM 588 O O . TRP A 1 79 ? -3.709 0.493 1.267 1.00 98.38 79 TRP A O 1
ATOM 598 N N . MET A 1 80 ? -1.841 0.559 2.506 1.00 98.50 80 MET A N 1
ATOM 599 C CA . MET A 1 80 ? -1.016 1.208 1.495 1.00 98.50 80 MET A CA 1
ATOM 600 C C . MET A 1 80 ? -0.513 0.151 0.515 1.00 98.50 80 MET A C 1
ATOM 602 O O . MET A 1 80 ? 0.132 -0.811 0.928 1.00 98.50 80 MET A O 1
ATOM 606 N N . VAL A 1 81 ? -0.806 0.327 -0.775 1.00 98.12 81 VAL A N 1
ATOM 607 C CA . VAL A 1 81 ? -0.429 -0.612 -1.842 1.00 98.12 81 VAL A CA 1
ATOM 608 C C . VAL A 1 81 ? 0.549 0.070 -2.800 1.00 98.12 81 VAL A C 1
ATOM 610 O O . VAL A 1 81 ? 0.117 0.834 -3.673 1.00 98.12 81 VAL A O 1
ATOM 613 N N . PRO A 1 82 ? 1.869 -0.146 -2.645 1.00 97.12 82 PRO A N 1
ATOM 614 C CA . PRO A 1 82 ? 2.850 0.326 -3.609 1.00 97.12 82 PRO A CA 1
ATOM 615 C C . PRO A 1 82 ? 2.605 -0.329 -4.962 1.00 97.12 82 PRO A C 1
ATOM 617 O O . PRO A 1 82 ? 2.558 -1.552 -5.076 1.00 97.12 82 PRO A O 1
ATOM 620 N N . CYS A 1 83 ? 2.463 0.497 -5.993 1.00 94.56 83 CYS A N 1
ATOM 621 C CA . CYS A 1 83 ? 2.192 0.021 -7.340 1.00 94.56 83 CYS A CA 1
ATOM 622 C C . CYS A 1 83 ? 3.338 -0.869 -7.839 1.00 94.56 83 CYS A C 1
ATOM 624 O O . CYS A 1 83 ? 4.512 -0.572 -7.588 1.00 94.56 83 CYS A O 1
ATOM 626 N N . GLY A 1 84 ? 3.003 -1.936 -8.561 1.00 92.44 84 GLY A N 1
ATOM 627 C CA . GLY A 1 84 ? 3.973 -2.824 -9.197 1.00 92.44 84 GLY A CA 1
ATOM 628 C C . GLY A 1 84 ? 4.772 -2.124 -10.300 1.00 92.44 84 GLY A C 1
ATOM 629 O O . GLY A 1 84 ? 4.651 -0.917 -10.527 1.00 92.44 84 GLY A O 1
ATOM 630 N N . ASN A 1 85 ? 5.623 -2.875 -11.000 1.00 87.56 85 ASN A N 1
ATOM 631 C CA . ASN A 1 85 ? 6.388 -2.305 -12.106 1.00 87.56 85 ASN A CA 1
ATOM 632 C C . ASN A 1 85 ? 5.450 -1.868 -13.245 1.00 87.56 85 ASN A C 1
ATOM 634 O O . ASN A 1 85 ? 4.608 -2.659 -13.690 1.00 87.56 85 ASN A O 1
ATOM 638 N N . ARG A 1 86 ? 5.599 -0.623 -13.709 1.00 81.44 86 ARG A N 1
ATOM 639 C CA . ARG A 1 86 ? 4.769 -0.008 -14.751 1.00 81.44 86 ARG A CA 1
ATOM 640 C C . ARG A 1 86 ? 5.623 0.345 -15.968 1.00 81.44 86 ARG A C 1
ATOM 642 O O . ARG A 1 86 ? 6.522 1.163 -15.827 1.00 81.44 86 ARG A O 1
ATOM 649 N N . PRO A 1 87 ? 5.345 -0.218 -17.155 1.00 78.62 87 PRO A N 1
ATOM 650 C CA . PRO A 1 87 ? 6.096 0.120 -18.364 1.00 78.62 87 PRO 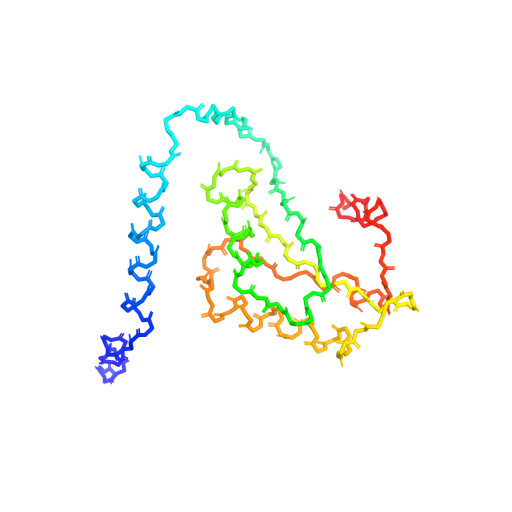A CA 1
ATOM 651 C C . PRO A 1 87 ? 5.750 1.513 -18.913 1.00 78.62 87 PRO A C 1
ATOM 653 O O . PRO A 1 87 ? 6.479 2.043 -19.739 1.00 78.62 87 PRO A O 1
ATOM 656 N N . ASP A 1 88 ? 4.628 2.095 -18.489 1.00 80.88 88 ASP A N 1
ATOM 657 C CA . ASP A 1 88 ? 4.088 3.354 -19.002 1.00 80.88 88 ASP A CA 1
ATOM 658 C C . ASP A 1 88 ? 4.451 4.578 -18.146 1.00 80.88 88 ASP A C 1
ATOM 660 O O . ASP A 1 88 ? 4.021 5.693 -18.447 1.00 80.88 88 ASP A O 1
ATOM 664 N N . LYS A 1 89 ? 5.208 4.391 -17.060 1.00 77.75 89 LYS A N 1
ATOM 665 C CA . LYS A 1 89 ? 5.589 5.471 -16.151 1.00 77.75 89 LYS A CA 1
ATOM 666 C C . LYS A 1 89 ? 7.012 5.274 -15.647 1.00 77.75 89 LYS A C 1
ATOM 668 O O . LYS A 1 89 ? 7.303 4.254 -15.031 1.00 77.75 89 LYS A O 1
ATOM 673 N N . ASP A 1 90 ? 7.844 6.295 -15.818 1.00 79.25 90 ASP A N 1
ATOM 674 C CA . ASP A 1 90 ? 9.189 6.308 -15.251 1.00 79.25 90 ASP A CA 1
ATOM 675 C C . ASP A 1 90 ? 9.114 6.484 -13.731 1.00 79.25 90 ASP A C 1
ATOM 677 O O . ASP A 1 90 ? 8.657 7.512 -13.220 1.00 79.25 90 ASP A O 1
ATOM 681 N N . THR A 1 91 ? 9.543 5.456 -13.003 1.00 84.00 91 THR A N 1
ATOM 682 C CA . THR A 1 91 ? 9.783 5.517 -11.557 1.00 84.00 91 THR A CA 1
ATOM 683 C C . THR A 1 91 ? 11.272 5.700 -11.290 1.00 84.00 91 THR A C 1
ATOM 685 O O . THR A 1 91 ? 12.099 5.092 -11.965 1.00 84.00 91 THR A O 1
ATOM 688 N N . GLN A 1 92 ? 11.616 6.502 -10.285 1.00 85.38 92 GLN A N 1
ATOM 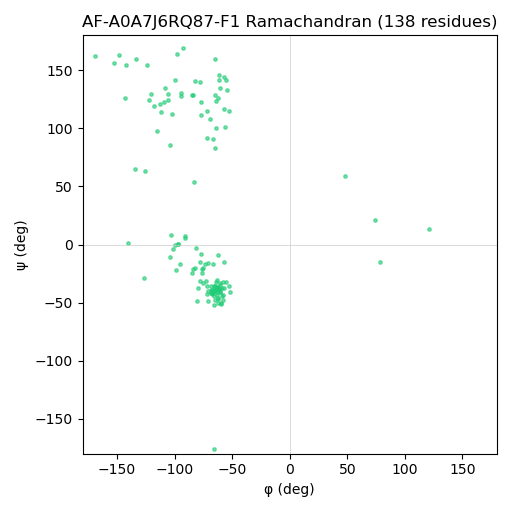689 C CA . GLN A 1 92 ? 12.992 6.776 -9.868 1.00 85.38 92 GLN A CA 1
ATOM 690 C C . GLN A 1 92 ? 13.680 5.520 -9.325 1.00 85.38 92 GLN A C 1
ATOM 692 O O . GLN A 1 92 ? 14.876 5.328 -9.534 1.00 85.38 92 GLN A O 1
ATOM 697 N N . VAL A 1 93 ? 12.929 4.661 -8.629 1.00 92.06 93 VAL A N 1
ATOM 698 C CA . VAL A 1 93 ? 13.430 3.408 -8.050 1.00 92.06 93 VAL A CA 1
ATOM 699 C C . VAL A 1 93 ? 12.502 2.221 -8.322 1.00 92.06 93 VAL A C 1
ATOM 701 O O . VAL A 1 93 ? 11.312 2.369 -8.620 1.00 92.06 93 VAL A O 1
ATOM 704 N N . ASP A 1 94 ? 13.058 1.014 -8.208 1.00 93.50 94 ASP A N 1
ATOM 705 C CA . ASP A 1 94 ? 12.340 -0.236 -8.450 1.00 93.50 94 ASP A CA 1
ATOM 706 C C . ASP A 1 94 ? 11.197 -0.481 -7.441 1.00 93.50 94 ASP A C 1
ATOM 708 O O . ASP A 1 94 ? 11.161 0.065 -6.333 1.00 93.50 94 ASP A O 1
ATOM 712 N N . ALA A 1 95 ? 10.247 -1.340 -7.822 1.00 94.94 95 ALA A N 1
ATOM 713 C CA . ALA A 1 95 ? 9.056 -1.624 -7.021 1.00 94.94 95 ALA A CA 1
ATOM 714 C C . ALA A 1 95 ? 9.360 -2.215 -5.632 1.00 94.94 95 ALA A C 1
ATOM 716 O O . ALA A 1 95 ? 8.666 -1.890 -4.667 1.00 94.94 95 ALA A O 1
ATOM 717 N N . ALA A 1 96 ? 10.406 -3.036 -5.502 1.00 96.25 96 ALA A N 1
ATOM 718 C CA . ALA A 1 96 ? 10.793 -3.626 -4.224 1.00 96.25 96 ALA A CA 1
ATOM 719 C C . ALA A 1 96 ? 11.414 -2.578 -3.288 1.00 96.25 96 ALA A C 1
ATOM 721 O O . ALA A 1 96 ? 11.187 -2.592 -2.077 1.00 96.25 96 ALA A O 1
ATOM 722 N N . THR A 1 97 ? 12.168 -1.627 -3.832 1.00 97.19 97 THR A N 1
ATOM 723 C CA . THR A 1 97 ? 12.701 -0.490 -3.082 1.00 97.19 97 THR A CA 1
ATOM 724 C C . THR A 1 97 ? 11.575 0.426 -2.607 1.00 97.19 97 THR A C 1
ATOM 726 O O . THR A 1 97 ? 11.530 0.745 -1.419 1.00 97.19 97 THR A O 1
ATOM 729 N N . ARG A 1 98 ? 10.588 0.745 -3.454 1.00 97.31 98 ARG A N 1
ATOM 730 C CA . ARG A 1 98 ? 9.401 1.530 -3.048 1.00 97.31 98 ARG A CA 1
ATOM 731 C C . ARG A 1 98 ? 8.566 0.833 -1.971 1.00 97.31 98 ARG A C 1
ATOM 733 O O . ARG A 1 98 ? 8.092 1.490 -1.042 1.00 97.31 98 ARG A O 1
ATOM 740 N N . LEU A 1 99 ? 8.436 -0.494 -2.041 1.00 98.12 99 LEU A N 1
ATOM 741 C CA . LEU A 1 99 ? 7.795 -1.295 -0.995 1.00 98.12 99 LEU A CA 1
ATOM 742 C C . LEU A 1 99 ? 8.515 -1.154 0.348 1.00 98.12 99 LEU A C 1
ATOM 744 O O . LEU A 1 99 ? 7.879 -0.806 1.342 1.00 98.12 99 LEU A O 1
ATOM 748 N N . ARG A 1 100 ? 9.840 -1.347 0.363 1.00 98.44 100 ARG A N 1
ATOM 749 C CA . ARG A 1 100 ? 10.662 -1.201 1.576 1.00 98.44 100 ARG A CA 1
ATOM 750 C C . ARG A 1 100 ? 10.585 0.208 2.152 1.00 98.44 100 ARG A C 1
ATOM 752 O O . ARG A 1 100 ? 10.464 0.370 3.361 1.00 98.44 100 ARG A O 1
ATOM 759 N N . MET A 1 101 ? 10.597 1.231 1.299 1.00 98.31 101 MET A N 1
ATOM 760 C CA . MET A 1 101 ? 10.429 2.619 1.733 1.00 98.31 101 MET A CA 1
ATOM 761 C C . MET A 1 101 ? 9.047 2.854 2.345 1.00 98.31 101 MET A C 1
ATOM 763 O O . MET A 1 101 ? 8.938 3.566 3.336 1.00 98.31 101 MET A O 1
ATOM 767 N N . THR A 1 102 ? 7.998 2.245 1.786 1.00 98.50 102 THR A N 1
ATOM 768 C CA . THR A 1 102 ? 6.630 2.360 2.320 1.00 98.50 102 THR A CA 1
ATOM 769 C C . THR A 1 102 ? 6.510 1.678 3.679 1.00 98.50 102 THR A C 1
ATOM 771 O O . THR A 1 102 ? 5.952 2.264 4.600 1.00 98.50 102 THR A O 1
ATOM 774 N N . GLN A 1 103 ? 7.097 0.489 3.835 1.00 98.56 103 GLN A N 1
ATOM 775 C CA . GLN A 1 103 ? 7.171 -0.220 5.116 1.00 98.56 103 GLN A CA 1
ATOM 776 C C . GLN A 1 103 ? 7.916 0.609 6.169 1.00 98.56 103 GLN A C 1
ATOM 778 O O . GLN A 1 103 ? 7.368 0.862 7.236 1.00 98.56 103 GLN A O 1
ATOM 783 N N . ALA A 1 104 ? 9.106 1.115 5.832 1.00 98.38 104 ALA A N 1
ATOM 784 C CA . ALA A 1 104 ? 9.900 1.951 6.730 1.00 98.38 104 ALA A CA 1
ATOM 785 C C . ALA A 1 104 ? 9.189 3.265 7.097 1.00 98.38 104 ALA A C 1
ATOM 787 O O . ALA A 1 104 ? 9.285 3.726 8.231 1.00 98.38 104 ALA A O 1
ATOM 788 N N . ALA A 1 105 ? 8.460 3.877 6.157 1.00 98.25 105 ALA A N 1
ATOM 789 C CA . ALA A 1 105 ? 7.694 5.093 6.413 1.00 98.25 105 ALA A CA 1
ATOM 790 C C . ALA A 1 105 ? 6.519 4.848 7.373 1.00 98.25 105 ALA A C 1
ATOM 792 O O . ALA A 1 105 ? 6.262 5.687 8.234 1.00 98.25 105 ALA A O 1
ATOM 793 N N . ILE A 1 106 ? 5.830 3.707 7.247 1.00 98.06 106 ILE A N 1
ATOM 794 C CA . ILE A 1 106 ? 4.776 3.299 8.184 1.00 98.06 106 ILE A CA 1
ATOM 795 C C . ILE A 1 106 ? 5.387 3.031 9.561 1.00 98.06 106 ILE A C 1
ATOM 797 O O . ILE A 1 106 ? 4.957 3.652 10.524 1.00 98.06 106 ILE A O 1
ATOM 801 N N . GLU A 1 107 ? 6.426 2.199 9.649 1.00 98.00 107 GLU A N 1
ATOM 802 C CA . GLU A 1 107 ? 7.096 1.849 10.912 1.00 98.00 107 GLU A CA 1
ATOM 803 C C . GLU A 1 107 ? 7.631 3.083 11.659 1.00 98.00 107 GLU A C 1
ATOM 805 O O . GLU A 1 107 ? 7.551 3.169 12.881 1.00 98.00 107 GLU A O 1
ATOM 810 N N . ALA A 1 108 ? 8.150 4.075 10.933 1.00 97.38 108 ALA A N 1
ATOM 811 C CA . ALA A 1 108 ? 8.727 5.270 11.539 1.00 97.38 108 ALA A CA 1
ATOM 812 C C . ALA A 1 108 ? 7.693 6.277 12.078 1.00 97.38 108 ALA A C 1
ATOM 814 O O . ALA A 1 108 ? 8.065 7.151 12.864 1.00 97.38 108 ALA A O 1
ATOM 815 N N . VAL A 1 109 ? 6.438 6.228 11.616 1.00 96.31 109 VAL A N 1
ATOM 816 C CA . VAL A 1 109 ? 5.445 7.299 11.844 1.00 96.31 109 VAL A CA 1
ATOM 817 C C . VAL A 1 109 ? 4.144 6.788 12.452 1.00 96.31 109 VAL A C 1
ATOM 819 O O . VAL A 1 109 ? 3.470 7.543 13.145 1.00 96.31 109 VAL A O 1
ATOM 822 N N . ILE A 1 110 ? 3.757 5.545 12.191 1.00 95.25 110 ILE A N 1
ATOM 823 C CA . ILE A 1 110 ? 2.481 4.984 12.625 1.00 95.25 110 ILE A CA 1
ATOM 824 C C . ILE A 1 110 ? 2.726 4.015 13.790 1.00 95.25 110 ILE A C 1
ATOM 826 O O . ILE A 1 110 ? 3.579 3.139 13.658 1.00 95.25 110 ILE A O 1
ATOM 830 N N . PRO A 1 111 ? 2.002 4.139 14.922 1.00 95.56 111 PRO A N 1
ATOM 831 C CA . PRO A 1 111 ? 2.105 3.180 16.021 1.00 95.56 111 PRO A CA 1
ATOM 832 C C . PRO A 1 111 ? 1.695 1.774 15.574 1.00 95.56 111 PRO A C 1
ATOM 834 O O . PRO A 1 111 ? 0.771 1.636 14.774 1.00 95.56 111 PRO A O 1
ATOM 837 N N . GLU A 1 112 ? 2.334 0.741 16.123 1.00 91.75 112 GLU A N 1
ATOM 838 C CA . GLU A 1 112 ? 2.105 -0.662 15.741 1.00 91.75 112 GLU A CA 1
ATOM 839 C C . GLU A 1 112 ? 0.640 -1.096 15.930 1.00 91.75 112 GLU A C 1
ATOM 841 O O . GLU A 1 112 ? 0.106 -1.883 15.150 1.00 91.75 112 GLU A O 1
ATOM 846 N N . GLU A 1 113 ? -0.043 -0.541 16.932 1.00 94.44 113 GLU A N 1
ATOM 847 C CA . GLU A 1 113 ? -1.440 -0.852 17.235 1.00 94.44 113 GLU A CA 1
ATOM 848 C C . GLU A 1 113 ? -2.433 -0.159 16.291 1.00 94.44 113 GLU A C 1
ATOM 850 O O . GLU A 1 113 ? -3.616 -0.510 16.264 1.00 94.44 113 GLU A O 1
ATOM 855 N N . PHE A 1 114 ? -1.986 0.843 15.530 1.00 96.00 114 PHE A N 1
ATOM 856 C CA . PHE A 1 114 ? -2.849 1.604 14.639 1.00 96.00 114 PHE A CA 1
ATOM 857 C C . PHE A 1 114 ? -2.979 0.884 13.281 1.00 96.00 114 PHE A C 1
ATOM 859 O O . PHE A 1 114 ? -1.964 0.541 12.675 1.00 96.00 114 PHE A O 1
ATOM 866 N N . PRO A 1 115 ? -4.198 0.639 12.755 1.00 97.19 115 PRO A N 1
ATOM 867 C CA . PRO A 1 115 ? -4.430 -0.362 11.709 1.00 97.19 115 PRO A CA 1
ATOM 868 C C . PRO A 1 115 ? -4.132 0.149 10.284 1.00 97.19 115 PRO A C 1
ATOM 870 O O . PRO A 1 115 ? -4.962 0.050 9.377 1.00 97.19 115 PRO A O 1
ATOM 873 N N . VAL A 1 116 ? -2.925 0.676 10.072 1.00 97.94 116 VAL A N 1
ATOM 874 C CA . VAL A 1 116 ? -2.372 0.997 8.751 1.00 97.94 116 VAL A CA 1
ATOM 875 C C . VAL A 1 116 ? -1.323 -0.049 8.393 1.00 97.94 116 VAL A C 1
ATOM 877 O O . VAL A 1 116 ? -0.374 -0.274 9.137 1.00 97.94 116 VAL A O 1
ATOM 880 N N . LYS A 1 117 ? -1.483 -0.698 7.241 1.00 97.94 117 LYS A N 1
ATOM 881 C CA . LYS A 1 117 ? -0.616 -1.794 6.791 1.00 97.94 117 LYS A CA 1
ATOM 882 C C . LYS A 1 117 ? -0.016 -1.497 5.428 1.00 97.94 117 LYS A C 1
ATOM 884 O O . LYS A 1 117 ? -0.610 -0.789 4.619 1.00 97.94 117 LYS A O 1
ATOM 889 N N . CYS A 1 118 ? 1.136 -2.096 5.152 1.00 98.00 118 CYS A N 1
ATOM 890 C CA . CYS A 1 118 ? 1.688 -2.161 3.804 1.00 98.00 118 CYS A CA 1
ATOM 891 C C . CYS A 1 118 ? 1.263 -3.479 3.147 1.00 98.00 118 CYS A C 1
ATOM 893 O O . CYS A 1 118 ? 1.472 -4.542 3.728 1.00 98.00 118 CYS A O 1
ATOM 895 N N . CYS A 1 119 ? 0.678 -3.418 1.954 1.00 97.56 119 CYS A N 1
ATOM 896 C CA . CYS A 1 119 ? 0.272 -4.588 1.181 1.00 97.56 119 CYS A CA 1
ATOM 897 C C . CYS A 1 119 ? 1.138 -4.689 -0.078 1.00 97.56 119 CYS A C 1
ATOM 899 O O . CYS A 1 119 ? 1.170 -3.782 -0.907 1.00 97.56 119 CYS A O 1
ATOM 901 N N . ASP A 1 120 ? 1.841 -5.806 -0.220 1.00 97.38 120 ASP A N 1
ATOM 902 C CA . ASP A 1 120 ? 2.843 -6.053 -1.257 1.00 97.38 120 ASP A CA 1
ATOM 903 C C . ASP A 1 120 ? 2.272 -6.703 -2.526 1.00 97.38 120 ASP A C 1
ATOM 905 O O . ASP A 1 120 ? 3.028 -7.026 -3.437 1.00 97.38 120 ASP A O 1
ATOM 909 N N . ILE A 1 121 ? 0.951 -6.870 -2.618 1.00 97.00 121 ILE A N 1
ATOM 910 C CA . ILE A 1 121 ? 0.282 -7.688 -3.640 1.00 97.00 121 ILE A CA 1
ATOM 911 C C . ILE A 1 121 ? 0.685 -7.362 -5.085 1.00 97.00 121 ILE A C 1
ATOM 913 O O . ILE A 1 121 ? 0.876 -8.279 -5.880 1.00 97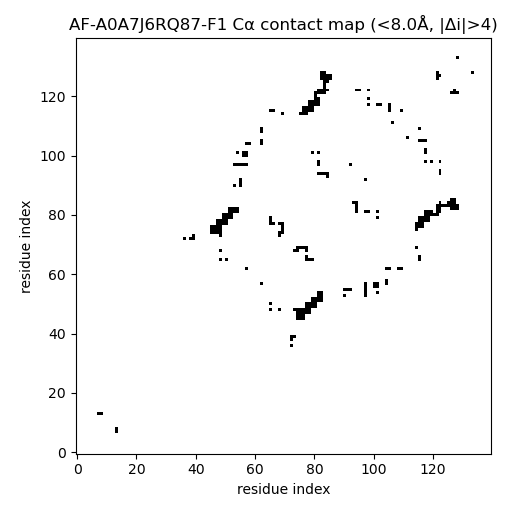.00 121 ILE A O 1
ATOM 917 N N . GLU A 1 122 ? 0.846 -6.085 -5.447 1.00 95.50 122 GLU A N 1
ATOM 918 C CA . GLU A 1 122 ? 1.288 -5.706 -6.797 1.00 95.50 122 GLU A CA 1
ATOM 919 C C . GLU A 1 122 ? 2.788 -5.935 -7.017 1.00 95.50 122 GLU A C 1
ATOM 921 O O . GLU A 1 122 ? 3.216 -6.276 -8.119 1.00 95.50 122 GLU A O 1
ATOM 926 N N . VAL A 1 123 ? 3.598 -5.776 -5.972 1.00 93.56 123 VAL A N 1
ATOM 927 C CA . VAL A 1 123 ? 5.042 -6.021 -6.041 1.00 93.56 123 VAL A CA 1
ATOM 928 C C . VAL A 1 123 ? 5.310 -7.522 -6.140 1.00 93.56 123 VAL A C 1
ATOM 930 O O . VAL A 1 123 ? 6.081 -7.944 -6.998 1.00 93.56 123 VAL A O 1
ATOM 933 N N . ALA A 1 124 ? 4.598 -8.333 -5.355 1.00 94.81 124 ALA A N 1
ATOM 934 C CA . ALA A 1 124 ? 4.611 -9.791 -5.434 1.00 94.81 124 ALA A CA 1
ATOM 935 C C . ALA A 1 124 ? 4.076 -10.312 -6.780 1.00 94.81 124 ALA A C 1
ATOM 937 O O . ALA A 1 124 ? 4.521 -11.347 -7.269 1.00 94.81 124 ALA A O 1
ATOM 938 N N . ASN A 1 125 ? 3.153 -9.580 -7.412 1.00 94.25 125 ASN A N 1
ATOM 939 C CA . ASN A 1 125 ? 2.678 -9.867 -8.767 1.00 94.25 125 ASN A CA 1
ATOM 940 C C . ASN A 1 125 ? 3.731 -9.563 -9.855 1.00 94.25 125 ASN A C 1
ATOM 942 O O . ASN A 1 125 ? 3.578 -9.995 -10.994 1.00 94.25 125 ASN A O 1
ATOM 946 N N . GLY A 1 126 ? 4.786 -8.807 -9.534 1.00 91.50 126 GLY A N 1
ATOM 947 C CA . GLY A 1 126 ? 5.868 -8.434 -10.453 1.00 91.50 126 GLY A CA 1
ATOM 948 C C . GLY A 1 126 ? 5.531 -7.293 -11.422 1.00 91.50 126 GLY A C 1
ATOM 949 O O . GLY A 1 126 ? 6.430 -6.685 -12.000 1.00 91.50 126 GLY A O 1
ATOM 950 N N . SER A 1 127 ? 4.255 -6.946 -11.578 1.00 91.62 127 SER A N 1
ATOM 951 C CA . SER A 1 127 ? 3.788 -5.828 -12.401 1.00 91.62 127 SER A CA 1
ATOM 952 C C . SER A 1 127 ? 2.520 -5.216 -11.816 1.00 91.62 127 SER A C 1
ATOM 954 O O . SER A 1 127 ? 1.856 -5.833 -10.977 1.00 91.62 127 SER A O 1
ATOM 956 N N . PHE A 1 128 ? 2.193 -4.001 -12.258 1.00 91.88 128 PHE A N 1
ATOM 957 C CA . PHE A 1 128 ? 0.973 -3.326 -11.844 1.00 91.88 128 PHE A CA 1
ATOM 958 C C . PHE A 1 128 ? -0.266 -4.165 -12.155 1.00 91.88 128 PHE A C 1
ATOM 960 O O . PHE A 1 128 ? -0.353 -4.849 -13.177 1.00 91.88 128 PHE A O 1
ATOM 967 N N . ILE A 1 129 ? -1.249 -4.085 -11.266 1.00 94.19 129 ILE A N 1
ATOM 968 C CA . ILE A 1 129 ? -2.556 -4.699 -11.473 1.00 94.19 129 ILE A CA 1
ATOM 969 C C . ILE A 1 129 ? -3.536 -3.550 -11.707 1.00 94.19 129 ILE A C 1
ATOM 971 O O . ILE A 1 129 ? -3.667 -2.691 -10.835 1.00 94.19 129 ILE A O 1
ATOM 975 N N . PRO A 1 130 ? -4.259 -3.494 -12.841 1.00 94.38 130 PRO A N 1
ATOM 976 C CA . PRO A 1 130 ? -5.297 -2.487 -13.006 1.00 94.38 130 PRO A CA 1
ATOM 977 C C . PRO A 1 130 ? -6.283 -2.551 -11.835 1.00 94.38 130 PRO A C 1
ATOM 979 O O . PRO A 1 130 ? -6.753 -3.633 -11.474 1.00 94.38 130 PRO A O 1
ATOM 982 N N . THR A 1 131 ? -6.609 -1.397 -11.249 1.00 94.44 131 THR A N 1
ATOM 983 C CA . THR A 1 1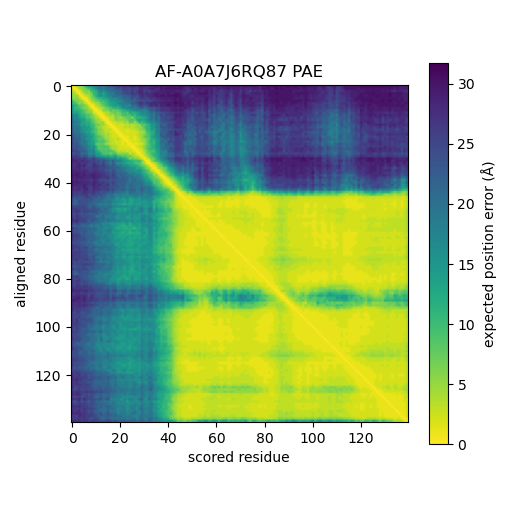31 ? -7.300 -1.308 -9.950 1.00 94.44 131 THR A CA 1
ATOM 984 C C . THR A 1 131 ? -8.582 -2.141 -9.889 1.00 94.44 131 THR A C 1
ATOM 986 O O . THR A 1 131 ? -8.863 -2.763 -8.871 1.00 94.44 131 THR A O 1
ATOM 989 N N . VAL A 1 132 ? -9.339 -2.241 -10.987 1.00 95.94 132 VAL A N 1
ATOM 990 C CA . VAL A 1 132 ? -10.549 -3.080 -11.054 1.00 95.94 132 VAL A CA 1
ATOM 991 C C . VAL A 1 132 ? -10.277 -4.565 -10.775 1.00 95.94 132 VAL A C 1
ATOM 993 O O . VAL A 1 132 ? -11.083 -5.217 -10.114 1.00 95.94 132 VAL A O 1
ATOM 996 N N . PHE A 1 133 ? -9.146 -5.104 -11.235 1.00 96.31 133 PHE A N 1
ATOM 997 C CA . PHE A 1 133 ? -8.749 -6.492 -10.993 1.00 96.31 133 PHE A CA 1
ATOM 998 C C . PHE A 1 133 ? -8.153 -6.665 -9.600 1.00 96.31 133 PHE A C 1
ATOM 1000 O O . PHE A 1 133 ? -8.460 -7.648 -8.928 1.00 96.31 133 PHE A O 1
ATOM 1007 N N . LEU A 1 134 ? -7.388 -5.677 -9.127 1.00 95.88 134 LEU A N 1
ATOM 1008 C CA . LEU A 1 134 ? -6.880 -5.661 -7.757 1.00 95.88 134 LEU A CA 1
ATOM 1009 C C . LEU A 1 134 ? -8.035 -5.728 -6.747 1.00 95.88 134 LEU A C 1
ATOM 1011 O O . LEU A 1 134 ? -8.044 -6.579 -5.864 1.00 95.88 134 LEU A O 1
ATOM 1015 N N . MET A 1 135 ? -9.068 -4.903 -6.937 1.00 95.88 135 MET A N 1
ATOM 1016 C CA . MET A 1 135 ? -10.250 -4.883 -6.071 1.00 95.88 135 MET A CA 1
ATOM 1017 C C . MET A 1 135 ?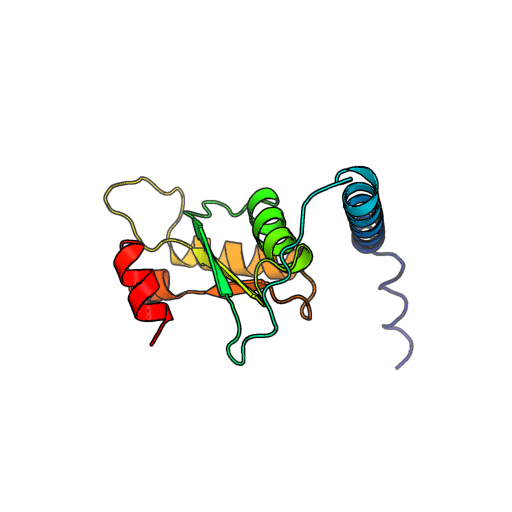 -11.101 -6.156 -6.147 1.00 95.88 135 MET A C 1
ATOM 1019 O O . MET A 1 135 ? -11.954 -6.348 -5.284 1.00 95.88 135 MET A O 1
ATOM 1023 N N . ARG A 1 136 ? -10.937 -6.998 -7.175 1.00 95.38 136 ARG A N 1
ATOM 1024 C CA . ARG A 1 136 ? -11.553 -8.335 -7.219 1.00 95.38 136 ARG A CA 1
ATOM 1025 C C . ARG A 1 136 ? -10.725 -9.323 -6.404 1.00 95.38 136 ARG A C 1
ATOM 1027 O O . ARG A 1 136 ? -11.279 -9.962 -5.522 1.00 95.38 136 ARG A O 1
ATOM 1034 N N . ARG A 1 137 ? -9.407 -9.339 -6.618 1.00 94.44 137 ARG A N 1
ATOM 1035 C CA . ARG A 1 137 ? -8.460 -10.207 -5.903 1.00 94.44 137 ARG A CA 1
ATOM 1036 C C . ARG A 1 137 ? -8.449 -9.972 -4.390 1.00 94.44 137 ARG A C 1
ATOM 1038 O O . ARG A 1 137 ? -8.268 -10.910 -3.636 1.00 94.44 137 ARG A O 1
ATOM 1045 N N . LEU A 1 138 ? -8.665 -8.734 -3.942 1.00 92.62 138 LEU A N 1
ATOM 1046 C CA . LEU A 1 138 ? -8.737 -8.389 -2.514 1.00 92.62 138 LEU A CA 1
ATOM 1047 C C . LEU A 1 138 ? -10.067 -8.773 -1.834 1.00 92.62 138 LEU A C 1
ATOM 1049 O O . LEU A 1 138 ? -10.192 -8.602 -0.624 1.00 92.62 138 LEU A O 1
ATOM 1053 N N . ARG A 1 139 ? -11.085 -9.216 -2.587 1.00 88.06 139 ARG A N 1
ATOM 1054 C CA . ARG A 1 139 ? -12.378 -9.663 -2.027 1.00 88.06 139 ARG A CA 1
ATOM 1055 C C . ARG A 1 139 ? -12.460 -11.173 -1.819 1.00 88.06 139 ARG A C 1
ATOM 1057 O O . ARG A 1 139 ? -13.408 -11.607 -1.165 1.00 88.06 139 ARG A O 1
ATOM 1064 N N . GLU A 1 140 ? -11.558 -11.920 -2.446 1.00 75.31 140 GLU A N 1
ATOM 1065 C CA . GLU A 1 140 ? -11.429 -13.378 -2.330 1.00 75.31 140 GLU A CA 1
ATOM 1066 C C . GLU A 1 140 ? -10.818 -13.753 -0.976 1.00 75.31 140 GLU A C 1
ATOM 1068 O O . GLU A 1 140 ? -11.341 -14.710 -0.363 1.00 75.31 140 GLU A O 1
#

pLDDT: mean 80.69, std 21.08, range [31.31, 98.56]

Organism: Perkinsus olseni (NCBI:txid32597)

Sequence (140 aa):
MVHRANQLSDDPRLGKFLAYLVLAYLVAHHCMPGVKTDAIPPSKRKTVAVIGGSFDPPTLAHLMVASQVVQLGCADEAWMVPCGNRPDKDTQVDAATRLRMTQAAIEAVIPEEFPVKCCDIEVANGSFIPTVFLMRRLRE

Secondary structure (DSSP, 8-state):
--SSGGGSTT-HHHHHHHHHHHHHHHHHHHS-S----------SS--EEEEEE--SSPPHHHHHHHHHHHHTTS-SEEEEEE----TTS--SS-HHHHHHHHHHHHHHHS-TTS-EEE--HHHHTSS---HHHHHHHTT-